Protein AF-A0A835SDN9-F1 (afdb_monomer_lite)

Organism: Chlamydomonas incerta (NCBI:txid51695)

InterPro domains:
  IPR003618 Transcription elongation factor S-II, central domain [PF07500] (14-76)
  IPR003618 Transcription elongation factor S-II, central domain [PS51321] (1-85)
  IPR036575 Transcription elongation factor S-II, central domain superfamily [G3DSA:1.10.472.30] (9-57)
  IPR036575 Transcription elongation factor S-II, central domain superfamily [SSF46942] (12-59)

Structure (mmCIF, N/CA/C/O backbone):
data_AF-A0A835SDN9-F1
#
_entry.id   AF-A0A835SDN9-F1
#
loop_
_atom_site.group_PDB
_atom_site.id
_atom_site.type_symbol
_atom_site.label_atom_id
_atom_site.label_alt_id
_atom_site.label_comp_id
_atom_site.label_asym_id
_atom_site.label_entity_id
_atom_site.label_seq_id
_atom_site.pdbx_PDB_ins_code
_atom_site.Cartn_x
_atom_site.Cartn_y
_atom_site.Cartn_z
_atom_site.occupancy
_atom_site.B_iso_or_equiv
_atom_site.auth_seq_id
_atom_site.auth_comp_id
_atom_site.auth_asym_id
_atom_site.auth_atom_id
_atom_site.pdbx_PDB_model_num
ATOM 1 N N . MET A 1 1 ? -7.137 -18.252 -6.881 1.00 38.16 1 MET A N 1
ATOM 2 C CA . MET A 1 1 ? -8.280 -18.097 -5.952 1.00 38.16 1 MET A CA 1
ATOM 3 C C . MET A 1 1 ? -7.988 -18.898 -4.686 1.00 38.16 1 MET A C 1
ATOM 5 O O . MET A 1 1 ? -8.524 -19.981 -4.509 1.00 38.16 1 MET A O 1
ATOM 9 N N . SER A 1 2 ? -7.089 -18.406 -3.829 1.00 39.88 2 SER A N 1
ATOM 10 C CA . SER A 1 2 ? -6.754 -19.080 -2.566 1.00 39.88 2 SER A CA 1
ATOM 11 C C . SER A 1 2 ? -7.609 -18.500 -1.451 1.00 39.88 2 SER A C 1
ATOM 13 O O . SER A 1 2 ? -7.200 -17.573 -0.756 1.00 39.88 2 SER A O 1
ATOM 15 N N . GLN A 1 3 ? -8.823 -19.030 -1.310 1.00 40.81 3 GLN A N 1
ATOM 16 C CA . GLN A 1 3 ? -9.633 -18.819 -0.116 1.00 40.81 3 GLN A CA 1
ATOM 17 C C . GLN A 1 3 ? -9.014 -19.622 1.032 1.00 40.81 3 GLN A C 1
ATOM 19 O O . GLN A 1 3 ? -9.370 -20.772 1.267 1.00 40.81 3 GLN A O 1
ATOM 24 N N . GLN A 1 4 ? -8.052 -19.028 1.734 1.00 38.53 4 GLN A N 1
ATOM 25 C CA . GLN A 1 4 ? -7.627 -19.528 3.038 1.00 38.53 4 GLN A CA 1
ATOM 26 C C . GLN A 1 4 ? -8.599 -18.976 4.077 1.00 38.53 4 GLN A C 1
ATOM 28 O O . GLN A 1 4 ? -8.376 -17.926 4.677 1.00 38.53 4 GLN A O 1
ATOM 33 N N . GLY A 1 5 ? -9.723 -19.673 4.239 1.00 37.75 5 GLY A N 1
ATOM 34 C CA . GLY A 1 5 ? -10.605 -19.466 5.375 1.00 37.75 5 GLY A CA 1
ATOM 35 C C . GLY A 1 5 ? -9.826 -19.754 6.653 1.00 37.75 5 GLY A C 1
ATOM 36 O O . GLY A 1 5 ? -9.388 -20.882 6.877 1.00 37.75 5 GLY A O 1
ATOM 37 N N . ARG A 1 6 ? -9.634 -18.734 7.495 1.00 45.19 6 ARG A N 1
ATOM 38 C CA . ARG A 1 6 ? -9.164 -18.932 8.867 1.00 45.19 6 ARG A CA 1
ATOM 39 C C . ARG A 1 6 ? -10.256 -19.668 9.645 1.00 45.19 6 ARG A C 1
ATOM 41 O O . ARG A 1 6 ? -11.127 -19.048 10.247 1.00 45.19 6 ARG A O 1
ATOM 48 N N . GLY A 1 7 ? -10.202 -20.996 9.636 1.00 42.09 7 GLY A N 1
ATOM 49 C CA . GLY A 1 7 ? -10.866 -21.834 10.627 1.00 42.09 7 GLY A CA 1
ATOM 50 C C . GLY A 1 7 ? -10.171 -21.654 11.973 1.00 42.09 7 GLY A C 1
ATOM 51 O O . GLY A 1 7 ? -9.304 -22.438 12.344 1.00 42.09 7 GLY A O 1
ATOM 52 N N . LEU A 1 8 ? -10.497 -20.575 12.680 1.00 50.31 8 LEU A N 1
ATOM 53 C CA . LEU A 1 8 ? -10.050 -20.351 14.048 1.00 50.31 8 LEU A CA 1
ATOM 54 C C . LEU A 1 8 ? -10.835 -21.293 14.967 1.00 50.31 8 LEU A C 1
ATOM 56 O O . LEU A 1 8 ? -11.966 -21.004 15.351 1.00 50.31 8 LEU A O 1
ATOM 60 N N . GLY A 1 9 ? -10.225 -22.430 15.308 1.00 42.06 9 GLY A N 1
ATOM 61 C CA . GLY A 1 9 ? -10.667 -23.297 16.397 1.00 42.06 9 GLY A CA 1
ATOM 62 C C . GLY A 1 9 ? -10.564 -22.552 17.726 1.00 42.06 9 GLY A C 1
ATOM 63 O O . GLY A 1 9 ? -9.546 -22.612 18.407 1.00 42.06 9 GLY A O 1
ATOM 64 N N . TRP A 1 10 ? -11.608 -21.803 18.076 1.00 52.22 10 TRP A N 1
ATOM 65 C CA . TRP A 1 10 ? -11.742 -21.165 19.379 1.00 52.22 10 TRP A CA 1
ATOM 66 C C . TRP A 1 10 ? -12.088 -22.225 20.422 1.00 52.22 10 TRP A C 1
ATOM 68 O O . TRP A 1 10 ? -13.247 -22.589 20.606 1.00 52.22 10 TRP A O 1
ATOM 78 N N . THR A 1 11 ? -11.090 -22.695 21.163 1.00 50.47 11 THR A N 1
ATOM 79 C CA . THR A 1 11 ? -11.353 -23.183 22.517 1.00 50.47 11 THR A CA 1
ATOM 80 C C . THR A 1 11 ? -11.709 -21.948 23.340 1.00 50.47 11 THR A C 1
ATOM 82 O O . THR A 1 11 ? -10.876 -21.053 23.451 1.00 50.47 11 THR A O 1
ATOM 85 N N . GLY A 1 12 ? -12.937 -21.843 23.854 1.00 56.97 12 GLY A N 1
ATOM 86 C CA . GLY A 1 12 ? -13.469 -20.669 24.567 1.00 56.97 12 GLY A CA 1
ATOM 87 C C . GLY A 1 12 ? -12.801 -20.341 25.912 1.00 56.97 12 GLY A C 1
ATOM 88 O O . GLY A 1 12 ? -13.486 -20.000 26.871 1.00 56.97 12 GLY A O 1
ATOM 89 N N . SER A 1 13 ? -11.479 -20.463 26.018 1.00 63.56 13 SER A N 1
ATOM 90 C CA . SER A 1 13 ? -10.696 -20.076 27.184 1.00 63.56 13 SER A CA 1
ATOM 91 C C . SER A 1 13 ? -10.157 -18.654 27.007 1.00 63.56 13 SER A C 1
ATOM 93 O O . SER A 1 13 ? -9.789 -18.231 25.909 1.00 63.56 13 SER A O 1
ATOM 95 N N . ALA A 1 14 ? -10.090 -17.893 28.103 1.00 75.25 14 ALA A N 1
ATOM 96 C CA . ALA A 1 14 ? -9.505 -16.549 28.147 1.00 75.25 14 ALA A CA 1
ATOM 97 C C . ALA A 1 14 ? -7.964 -16.594 28.054 1.00 75.25 14 ALA A C 1
ATOM 99 O O . ALA A 1 14 ? -7.245 -16.088 28.924 1.00 75.25 14 ALA A O 1
ATOM 100 N N . GLY A 1 15 ? -7.460 -17.243 27.005 1.00 82.56 15 GLY A N 1
ATOM 101 C CA . GLY A 1 15 ? -6.049 -17.406 26.709 1.00 82.56 15 GLY A CA 1
ATOM 102 C C . GLY A 1 15 ? -5.359 -16.094 26.314 1.00 82.56 15 GLY A C 1
ATOM 103 O O . GLY A 1 15 ? -6.004 -15.050 26.145 1.00 82.56 15 GLY A O 1
ATOM 104 N N . PRO A 1 16 ? -4.026 -16.120 26.172 1.00 86.00 16 PRO A N 1
ATOM 105 C CA . PRO A 1 16 ? -3.235 -14.950 25.791 1.00 86.00 16 PRO A CA 1
ATOM 106 C C . PRO A 1 16 ? -3.685 -14.329 24.458 1.00 86.00 16 PRO A C 1
ATOM 108 O O . PRO A 1 16 ? -3.720 -13.100 24.354 1.00 86.00 16 PRO A O 1
ATOM 111 N N . ASP A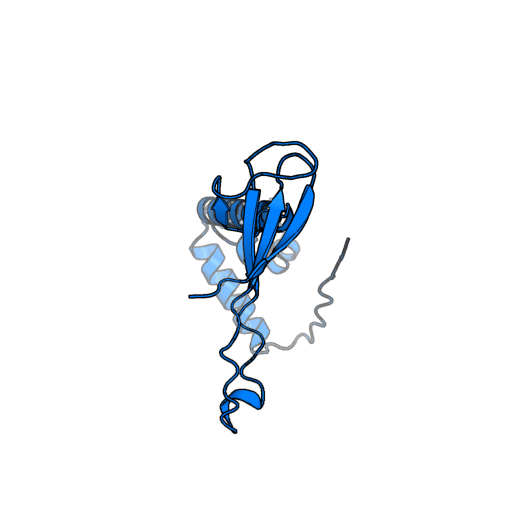 1 17 ? -4.120 -15.146 23.496 1.00 86.00 17 ASP A N 1
ATOM 112 C CA . ASP A 1 17 ? -4.584 -14.693 22.178 1.00 86.00 17 ASP A CA 1
ATOM 113 C C . ASP A 1 17 ? -5.900 -13.918 22.259 1.00 86.00 17 ASP A C 1
ATOM 115 O O . ASP A 1 17 ? -6.016 -12.833 21.689 1.00 86.00 17 ASP A O 1
ATOM 119 N N . TYR A 1 18 ? -6.858 -14.401 23.059 1.00 88.19 18 TYR A N 1
ATOM 120 C CA . TYR A 1 18 ? -8.106 -13.685 23.335 1.00 88.19 18 TYR A CA 1
ATOM 121 C C . TYR A 1 18 ? -7.827 -12.302 23.940 1.00 88.19 18 TYR A C 1
ATOM 123 O O . TYR A 1 18 ? -8.352 -11.283 23.486 1.00 88.19 18 TYR A O 1
ATOM 131 N N . LYS A 1 19 ? -6.931 -12.238 24.935 1.00 89.38 19 LYS A N 1
ATOM 132 C CA . LYS A 1 19 ? -6.516 -10.971 25.560 1.00 89.38 19 LYS A CA 1
ATOM 133 C C . LYS A 1 19 ? -5.774 -10.063 24.576 1.00 89.38 19 LYS A C 1
ATOM 135 O O . LYS A 1 19 ? -5.859 -8.840 24.685 1.00 89.38 19 LYS A O 1
ATOM 140 N N . GLY A 1 20 ? -5.007 -10.627 23.645 1.00 90.25 20 GLY A N 1
ATOM 141 C CA . GLY A 1 20 ? -4.362 -9.896 22.553 1.00 90.25 20 GLY A CA 1
ATOM 142 C C . GLY A 1 20 ? -5.384 -9.254 21.618 1.00 90.25 20 GLY A C 1
ATOM 143 O O . GLY A 1 20 ? -5.357 -8.037 21.426 1.00 90.25 20 GLY A O 1
ATOM 144 N N . ALA A 1 21 ? -6.334 -10.047 21.123 1.00 88.19 21 ALA A N 1
ATOM 145 C CA . ALA A 1 21 ? -7.415 -9.588 20.257 1.00 88.19 21 ALA A CA 1
ATOM 146 C C . ALA A 1 21 ? -8.264 -8.497 20.930 1.00 88.19 21 ALA A C 1
ATOM 148 O O . ALA A 1 21 ? -8.509 -7.450 20.334 1.00 88.19 21 ALA A O 1
ATOM 149 N N . ALA A 1 22 ? -8.625 -8.678 22.204 1.00 91.06 22 ALA A N 1
ATOM 150 C CA . ALA A 1 22 ? -9.376 -7.682 22.967 1.00 91.06 22 ALA A CA 1
ATOM 151 C C . ALA A 1 22 ? -8.614 -6.351 23.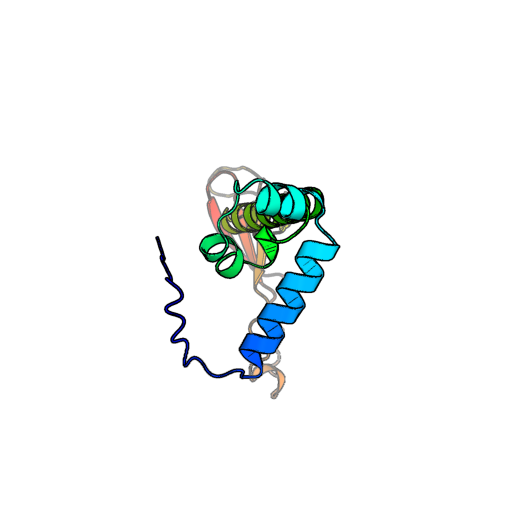101 1.00 91.06 22 ALA A C 1
ATOM 153 O O . ALA A 1 22 ? -9.183 -5.282 22.875 1.00 91.06 22 ALA A O 1
ATOM 154 N N . ARG A 1 23 ? -7.310 -6.393 23.415 1.00 92.69 23 ARG A N 1
ATOM 155 C CA . ARG A 1 23 ? -6.464 -5.186 23.494 1.00 92.69 23 ARG A CA 1
ATOM 156 C C . ARG A 1 23 ? -6.381 -4.462 22.152 1.00 92.69 23 ARG A C 1
ATOM 158 O O . ARG A 1 23 ? -6.511 -3.238 22.118 1.00 92.69 23 ARG A O 1
ATOM 165 N N . LEU A 1 24 ? -6.202 -5.206 21.060 1.00 90.38 24 LEU A N 1
ATOM 166 C CA . LEU A 1 24 ? -6.162 -4.650 19.708 1.00 90.38 24 LEU A CA 1
ATOM 167 C C . LEU A 1 24 ? -7.493 -3.995 19.329 1.00 90.38 24 LEU A C 1
ATOM 169 O O . LEU A 1 24 ? -7.494 -2.888 18.785 1.00 90.38 24 LEU A O 1
ATOM 173 N N . LEU A 1 25 ? -8.616 -4.632 19.661 1.00 92.88 25 LEU A N 1
ATOM 174 C CA . LEU A 1 25 ? -9.945 -4.106 19.370 1.00 92.88 25 LEU A CA 1
ATOM 175 C C . LEU A 1 25 ? -10.205 -2.800 20.128 1.00 92.88 25 LEU A C 1
ATOM 177 O O . LEU A 1 25 ? -10.603 -1.804 19.526 1.00 92.88 25 LEU A O 1
ATOM 181 N N . VAL A 1 26 ? -9.892 -2.764 21.427 1.00 93.19 26 VAL A N 1
ATOM 182 C CA . VAL A 1 26 ? -10.015 -1.553 22.255 1.00 93.19 26 VAL A CA 1
ATOM 183 C C . VAL A 1 26 ? -9.133 -0.426 21.718 1.00 93.19 26 VAL A C 1
ATOM 185 O O . VAL A 1 26 ? -9.595 0.707 21.595 1.00 93.19 26 VAL A O 1
ATOM 188 N N . ALA A 1 27 ? -7.876 -0.710 21.373 1.00 92.50 27 ALA A N 1
ATOM 189 C CA . ALA A 1 27 ? -6.974 0.295 20.812 1.00 92.50 27 ALA A CA 1
ATOM 190 C C . ALA A 1 27 ? -7.483 0.839 19.467 1.00 92.50 27 ALA A C 1
ATOM 192 O O . ALA A 1 27 ? -7.415 2.042 19.214 1.00 92.50 27 ALA A O 1
ATOM 193 N N . SER A 1 28 ? -8.028 -0.030 18.618 1.00 92.56 28 SER A N 1
ATOM 194 C CA . SER A 1 28 ? -8.551 0.355 17.306 1.00 92.56 28 SER A CA 1
ATOM 195 C C . SER A 1 28 ? -9.817 1.201 17.426 1.00 92.56 28 SER A C 1
ATOM 197 O O . SER A 1 28 ? -9.869 2.284 16.851 1.00 92.56 28 SER A O 1
ATOM 199 N N . LEU A 1 29 ? -10.775 0.800 18.269 1.00 92.88 29 LEU A N 1
ATOM 200 C CA . LEU A 1 29 ? -11.992 1.576 18.545 1.00 92.88 29 LEU A CA 1
ATOM 201 C C . LEU A 1 29 ? -11.708 2.926 19.215 1.00 92.88 29 LEU A C 1
ATOM 203 O O . LEU A 1 29 ? -12.480 3.869 19.046 1.00 92.88 29 LEU A O 1
ATOM 207 N N . LYS A 1 30 ? -10.613 3.043 19.978 1.00 93.19 30 LYS A N 1
ATOM 208 C CA . LYS A 1 30 ? -10.165 4.327 20.537 1.00 93.19 30 LYS A CA 1
ATOM 209 C C . LYS A 1 30 ? -9.668 5.273 19.444 1.00 93.19 30 LYS A C 1
ATOM 211 O O . LYS A 1 30 ? -10.075 6.431 19.432 1.00 93.19 30 LYS A O 1
ATOM 216 N N . ARG A 1 31 ? -8.827 4.779 18.529 1.00 91.62 31 ARG A N 1
ATOM 217 C CA . ARG A 1 31 ? -8.215 5.575 17.448 1.00 91.62 31 ARG A CA 1
ATOM 218 C C . ARG A 1 31 ? -9.181 5.905 16.309 1.00 91.62 31 ARG A C 1
ATOM 220 O O . ARG A 1 31 ? -9.068 6.972 15.722 1.00 91.62 31 ARG A O 1
ATOM 227 N N . ASN A 1 32 ? -10.119 5.012 15.998 1.00 94.19 32 ASN A N 1
ATOM 228 C CA . ASN A 1 32 ? -11.057 5.173 14.892 1.00 94.19 32 ASN A CA 1
ATOM 229 C C . ASN A 1 32 ? -12.452 5.584 15.400 1.00 94.19 32 ASN A C 1
ATOM 231 O O . ASN A 1 32 ? -13.262 4.749 15.809 1.00 94.19 32 ASN A O 1
ATOM 235 N N . ALA A 1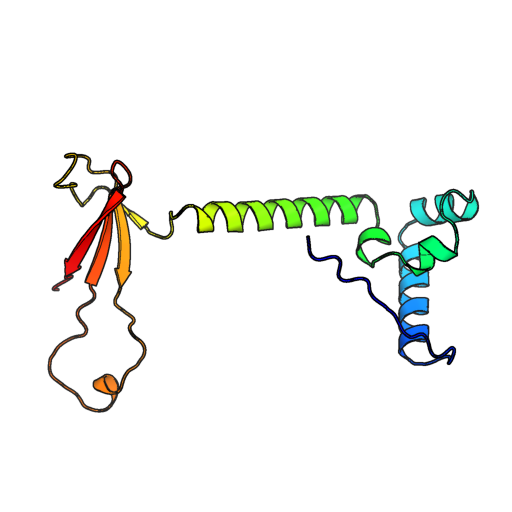 33 ? -12.721 6.893 15.387 1.00 92.81 33 ALA A N 1
ATOM 236 C CA . ALA A 1 33 ? -14.006 7.449 15.812 1.00 92.81 33 ALA A CA 1
ATOM 237 C C . ALA A 1 33 ? -15.160 7.105 14.853 1.00 92.81 33 ALA A C 1
ATOM 239 O O . ALA A 1 33 ? -16.276 6.882 15.322 1.00 92.81 33 ALA A O 1
ATOM 240 N N . ASP A 1 34 ? -14.890 7.009 13.548 1.00 92.75 34 ASP A N 1
ATOM 241 C CA . ASP A 1 34 ? -15.884 6.632 12.536 1.00 92.75 34 ASP A CA 1
ATOM 242 C C . ASP A 1 34 ? -16.380 5.197 12.755 1.00 92.75 34 ASP A C 1
ATOM 244 O O . ASP A 1 34 ? -17.580 4.954 12.897 1.00 92.75 34 ASP A O 1
ATOM 248 N N . LEU A 1 35 ? -15.449 4.251 12.915 1.00 91.94 35 LEU A N 1
ATOM 249 C CA . LEU A 1 35 ? -15.778 2.857 13.209 1.00 91.94 35 LEU A CA 1
ATOM 250 C C . LEU A 1 35 ? -16.608 2.740 14.490 1.00 91.94 35 LEU A C 1
ATOM 252 O O . LEU A 1 35 ? -17.578 1.985 14.533 1.00 91.94 35 LEU A O 1
ATOM 256 N N . ARG A 1 36 ? -16.270 3.517 15.525 1.00 93.94 36 ARG A N 1
ATOM 257 C CA . ARG A 1 36 ? -17.053 3.568 16.764 1.00 93.94 36 ARG A CA 1
ATOM 258 C C . ARG A 1 36 ? -18.479 4.063 16.509 1.00 93.94 36 ARG A C 1
ATOM 260 O O . ARG A 1 36 ? -19.416 3.452 17.016 1.00 93.94 36 ARG A O 1
ATOM 267 N N . GLY A 1 37 ? -18.653 5.107 15.698 1.00 94.12 37 GLY A N 1
ATOM 268 C CA . GLY A 1 37 ? -19.970 5.596 15.283 1.00 94.12 37 GLY A CA 1
ATOM 269 C C . GLY A 1 37 ? -20.784 4.532 14.543 1.00 94.12 37 GLY A C 1
ATOM 270 O O . GLY A 1 37 ? -21.942 4.298 14.877 1.00 94.12 37 GLY A O 1
ATOM 271 N N . ARG A 1 38 ? -20.156 3.812 13.608 1.00 92.81 38 ARG A N 1
ATOM 272 C CA . ARG A 1 38 ? -20.786 2.726 12.839 1.00 92.81 38 ARG A CA 1
ATOM 273 C C . ARG A 1 38 ? -21.184 1.513 13.679 1.00 92.81 38 ARG A C 1
ATOM 275 O O . ARG A 1 38 ? -22.155 0.833 13.356 1.00 92.81 38 ARG A O 1
ATOM 282 N N . VAL A 1 39 ? -20.429 1.209 14.731 1.00 93.88 39 VAL A N 1
ATOM 283 C CA . VAL A 1 39 ? -20.786 0.144 15.681 1.00 93.88 39 VAL A CA 1
ATOM 284 C C . VAL A 1 39 ? -21.985 0.577 16.525 1.00 93.88 39 VAL A C 1
ATOM 286 O O . VAL A 1 39 ? -22.925 -0.197 16.681 1.00 93.88 39 VAL A O 1
ATOM 289 N N . LEU A 1 40 ? -21.992 1.820 17.018 1.00 94.25 40 LEU A N 1
ATOM 290 C CA . LEU A 1 40 ? -23.098 2.358 17.817 1.00 94.25 40 LEU A CA 1
ATOM 291 C C . LEU A 1 40 ? -24.397 2.503 17.014 1.00 94.25 40 LEU A C 1
ATOM 293 O O . LEU A 1 40 ? -25.471 2.267 17.557 1.00 94.25 40 LEU A O 1
ATOM 297 N N . SER A 1 41 ? -24.312 2.842 15.725 1.00 94.88 41 SER A N 1
ATOM 298 C CA . SER A 1 41 ? -25.478 2.913 14.835 1.00 94.88 41 SER A CA 1
ATOM 299 C C . SER A 1 41 ? -25.989 1.543 14.373 1.00 94.88 41 SER A C 1
ATOM 301 O O . SER A 1 41 ? -27.009 1.467 13.694 1.00 94.88 41 SER A O 1
ATOM 303 N N . GLY A 1 42 ? -25.284 0.455 14.704 1.00 92.00 42 GLY A N 1
ATOM 304 C CA . GLY A 1 42 ? -25.622 -0.898 14.263 1.00 92.00 42 GLY A CA 1
ATOM 305 C C . GLY A 1 42 ? -25.251 -1.207 12.808 1.00 92.00 42 GLY A C 1
ATOM 306 O O . GLY A 1 42 ? -25.494 -2.323 12.350 1.00 92.00 42 GLY A O 1
ATOM 307 N N . ALA A 1 43 ? -24.614 -0.275 12.089 1.00 93.44 43 ALA A N 1
ATOM 308 C CA . ALA A 1 43 ? -24.123 -0.502 10.728 1.00 93.44 43 ALA A CA 1
ATOM 309 C C . ALA A 1 43 ? -23.043 -1.599 10.666 1.00 93.44 43 ALA A C 1
ATOM 311 O O . ALA A 1 43 ? -22.879 -2.262 9.643 1.00 93.44 43 ALA A O 1
ATOM 312 N N . VAL A 1 44 ? -22.304 -1.812 11.761 1.00 92.50 44 VAL A N 1
ATOM 313 C CA . VAL A 1 44 ? -21.371 -2.935 11.921 1.00 92.50 44 VAL A CA 1
ATOM 314 C C . VAL A 1 44 ? -21.856 -3.840 13.047 1.00 92.50 44 VAL A C 1
ATOM 316 O O . VAL A 1 44 ? -21.906 -3.440 14.209 1.00 92.50 44 VAL A O 1
ATOM 319 N N . ARG A 1 45 ? -22.178 -5.093 12.710 1.00 92.56 45 ARG A N 1
ATOM 320 C CA . ARG A 1 45 ? -22.590 -6.103 13.695 1.00 92.56 45 ARG A CA 1
ATOM 321 C C . ARG A 1 45 ? -21.397 -6.528 14.565 1.00 92.56 45 ARG A C 1
ATOM 323 O O . ARG A 1 45 ? -20.305 -6.700 14.023 1.00 92.56 45 ARG A O 1
ATOM 330 N N . PRO A 1 46 ? -21.591 -6.823 15.864 1.00 90.00 46 PRO A N 1
ATOM 331 C CA . PRO A 1 46 ? -20.507 -7.266 16.748 1.00 90.00 46 PRO A CA 1
ATOM 332 C C . PRO A 1 46 ? -19.749 -8.497 16.233 1.00 90.00 46 PRO A C 1
ATOM 334 O O . PRO A 1 46 ? -18.526 -8.540 16.299 1.00 90.00 46 PRO A O 1
ATOM 337 N N . ALA A 1 47 ? -20.460 -9.469 15.651 1.00 89.94 47 ALA A N 1
ATOM 338 C CA . ALA A 1 47 ? -19.836 -10.650 15.054 1.00 89.94 47 ALA A CA 1
ATOM 339 C C . ALA A 1 47 ? -18.894 -10.288 13.891 1.00 89.94 47 ALA A C 1
ATOM 341 O O . ALA A 1 47 ? -17.792 -10.820 13.805 1.00 89.94 47 ALA A O 1
ATOM 342 N N . ALA A 1 48 ? -19.300 -9.336 13.042 1.00 90.19 48 ALA A N 1
ATOM 343 C CA . ALA A 1 48 ? -18.472 -8.851 11.943 1.00 90.19 48 ALA A CA 1
ATOM 344 C C . ALA A 1 48 ? -17.253 -8.073 12.463 1.00 90.19 48 ALA A C 1
ATOM 346 O O . ALA A 1 48 ? -16.147 -8.256 11.961 1.00 90.19 48 ALA A O 1
ATOM 347 N N . LEU A 1 49 ? -17.437 -7.262 13.510 1.00 90.62 49 LEU A N 1
ATOM 348 C CA . LEU A 1 49 ? -16.368 -6.480 14.133 1.00 90.62 49 LEU A CA 1
ATOM 349 C C . LEU A 1 49 ? -15.233 -7.365 14.674 1.00 90.62 49 LEU A C 1
ATOM 351 O O . LEU A 1 49 ? -14.066 -7.034 14.495 1.00 90.62 49 LEU A O 1
ATOM 355 N N . VAL A 1 50 ? -15.560 -8.489 15.318 1.00 90.56 50 VAL A N 1
ATOM 356 C CA . VAL A 1 50 ? -14.552 -9.412 15.876 1.00 90.56 50 VAL A CA 1
ATOM 357 C C . VAL A 1 50 ? -13.816 -10.189 14.777 1.00 90.56 50 VAL A C 1
ATOM 359 O O . VAL A 1 50 ? -12.672 -10.587 14.976 1.00 90.56 50 VAL A O 1
ATOM 362 N N . SER A 1 51 ? -14.440 -10.377 13.610 1.00 88.69 51 SER A N 1
ATOM 363 C CA . SER A 1 51 ? -13.814 -11.032 12.454 1.00 88.69 51 SER A CA 1
ATOM 364 C C . SER A 1 51 ? -12.961 -10.111 11.570 1.00 88.69 51 SER A C 1
ATOM 366 O O . SER A 1 51 ? -12.304 -10.609 10.661 1.00 88.69 51 SER A O 1
ATOM 368 N N . MET A 1 52 ? -12.980 -8.792 11.796 1.00 89.44 52 MET A N 1
ATOM 369 C CA . MET A 1 52 ? -12.233 -7.834 10.974 1.00 89.44 52 MET A CA 1
ATOM 370 C C . MET A 1 52 ? -10.718 -7.962 11.164 1.00 89.44 52 MET A C 1
ATOM 372 O O . MET A 1 52 ? -10.221 -8.100 12.283 1.00 89.44 52 MET A O 1
ATOM 376 N N . ASP A 1 53 ? -9.973 -7.829 10.068 1.00 88.94 53 ASP A N 1
ATOM 377 C CA . ASP A 1 53 ? -8.514 -7.763 10.110 1.00 88.94 53 ASP A CA 1
ATOM 378 C C . ASP A 1 53 ? -8.020 -6.402 10.634 1.00 88.94 53 ASP A C 1
ATOM 380 O O . ASP A 1 53 ? -8.708 -5.378 10.579 1.00 88.94 53 ASP A O 1
ATOM 384 N N . SER A 1 54 ? -6.766 -6.358 11.090 1.00 86.62 54 SER A N 1
ATOM 385 C CA . SER A 1 54 ? -6.139 -5.145 11.640 1.00 86.62 54 SER A CA 1
ATOM 386 C C . SER A 1 54 ? -6.167 -3.945 10.686 1.00 86.62 54 SER A C 1
ATOM 388 O O . SER A 1 54 ? -6.291 -2.810 11.143 1.00 86.62 54 SER A O 1
ATOM 390 N N . ARG A 1 55 ? -6.101 -4.187 9.369 1.00 87.81 55 ARG A N 1
ATOM 391 C CA . ARG A 1 55 ? -6.224 -3.148 8.333 1.00 87.81 55 ARG A CA 1
ATOM 392 C C . ARG A 1 55 ? -7.634 -2.561 8.274 1.00 87.81 55 ARG A C 1
ATOM 394 O O . ARG A 1 55 ? -7.781 -1.353 8.175 1.00 87.81 55 ARG A O 1
ATOM 401 N N . GLN A 1 56 ? -8.663 -3.397 8.399 1.00 87.25 56 GLN A N 1
ATOM 402 C CA . GLN A 1 56 ? -10.067 -2.968 8.369 1.00 87.25 56 GLN A CA 1
ATOM 403 C C . GLN A 1 56 ? -10.475 -2.215 9.644 1.00 87.25 56 GLN A C 1
ATOM 405 O O . GLN A 1 56 ? -11.382 -1.387 9.618 1.00 87.25 56 GLN A O 1
ATOM 410 N N . LEU A 1 57 ? -9.789 -2.483 10.759 1.00 91.69 57 LEU A N 1
ATOM 411 C CA . LEU A 1 57 ? -9.959 -1.767 12.025 1.00 91.69 57 LEU A CA 1
ATOM 412 C C . LEU A 1 57 ? -9.207 -0.420 12.072 1.00 91.69 57 LEU A C 1
ATOM 414 O O . LEU A 1 57 ? -9.423 0.371 12.996 1.00 91.69 57 LEU A O 1
ATOM 418 N N . ALA A 1 58 ? -8.320 -0.152 11.109 1.00 90.19 58 ALA A N 1
ATOM 419 C CA . ALA A 1 58 ? -7.553 1.090 11.019 1.00 90.19 58 ALA A CA 1
ATOM 420 C C . ALA A 1 58 ? -8.431 2.277 10.583 1.00 90.19 58 ALA A C 1
ATOM 422 O O . ALA A 1 58 ? -9.567 2.086 10.147 1.00 90.19 58 ALA A O 1
ATOM 423 N N . THR A 1 59 ? -7.934 3.508 10.725 1.00 91.50 59 THR A N 1
ATOM 424 C CA . THR A 1 59 ? -8.659 4.712 10.272 1.00 91.50 59 THR A CA 1
ATOM 425 C C . THR A 1 59 ? -8.763 4.761 8.747 1.00 91.50 59 THR A C 1
ATOM 427 O O . THR A 1 59 ? -7.975 4.120 8.056 1.00 91.50 59 THR A O 1
ATOM 430 N N . THR A 1 60 ? -9.697 5.547 8.206 1.00 88.75 60 THR A N 1
ATOM 431 C CA . THR A 1 60 ? -9.868 5.704 6.749 1.00 88.75 60 THR A CA 1
ATOM 432 C C . THR A 1 60 ? -8.570 6.132 6.063 1.00 88.75 60 THR A C 1
ATOM 434 O O . THR A 1 60 ? -8.158 5.506 5.095 1.00 88.75 60 THR A O 1
ATOM 437 N N . GLN A 1 61 ? -7.856 7.102 6.641 1.00 90.38 61 GLN A N 1
ATOM 438 C CA . GLN A 1 61 ? -6.552 7.541 6.139 1.00 90.38 61 GLN A CA 1
ATOM 439 C C . GLN A 1 61 ? -5.523 6.400 6.104 1.00 90.38 61 GLN A C 1
ATOM 441 O O . GLN A 1 61 ? -4.823 6.218 5.115 1.00 90.38 61 GLN A O 1
ATOM 446 N N . GLN A 1 62 ? -5.449 5.588 7.162 1.00 90.31 62 GLN A N 1
ATOM 447 C CA . GLN A 1 62 ? -4.529 4.448 7.200 1.00 90.31 62 GLN A CA 1
ATOM 448 C C . GLN A 1 62 ? -4.919 3.364 6.192 1.00 90.31 62 GLN A C 1
ATOM 450 O O . GLN A 1 62 ? -4.050 2.729 5.603 1.00 90.31 62 GLN A O 1
ATOM 455 N N . GLN A 1 63 ? -6.218 3.141 5.983 1.00 90.19 63 GLN A N 1
ATOM 456 C CA . GLN A 1 63 ? -6.706 2.214 4.962 1.00 90.19 63 GLN A CA 1
ATOM 457 C C . GLN A 1 63 ? -6.306 2.676 3.558 1.00 90.19 63 GLN A C 1
ATOM 459 O O . GLN A 1 63 ? -5.849 1.859 2.761 1.00 90.19 63 GLN A O 1
ATOM 464 N N . GLU A 1 64 ? -6.404 3.976 3.277 1.00 91.88 64 GLU A N 1
ATOM 465 C CA . GLU A 1 64 ? -5.939 4.568 2.020 1.00 91.88 64 GLU A CA 1
ATOM 466 C C . GLU A 1 64 ? -4.424 4.423 1.849 1.00 91.88 64 GLU A C 1
ATOM 468 O O . GLU A 1 64 ? -3.963 4.020 0.782 1.00 91.88 64 GLU A O 1
ATOM 473 N N . GLU A 1 65 ? -3.637 4.675 2.897 1.00 92.31 65 GLU A N 1
ATOM 474 C CA . GLU A 1 65 ? -2.188 4.453 2.871 1.00 92.31 65 GLU A CA 1
ATOM 475 C C . GLU A 1 65 ? -1.853 2.988 2.575 1.00 92.31 65 GLU A C 1
ATOM 477 O O . GLU A 1 65 ? -1.024 2.708 1.708 1.00 92.31 65 GLU A O 1
ATOM 482 N N . PHE A 1 66 ? -2.523 2.038 3.234 1.00 91.50 66 PHE A N 1
ATOM 483 C CA . PHE A 1 66 ? -2.328 0.618 2.952 1.00 91.50 66 PHE A CA 1
ATOM 484 C C . PHE A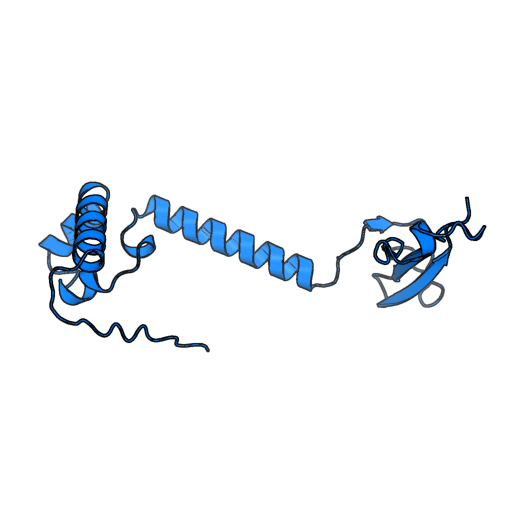 1 66 ? -2.667 0.270 1.502 1.00 91.50 66 PHE A C 1
ATOM 486 O O . PHE A 1 66 ? -1.883 -0.441 0.874 1.00 91.50 66 PHE A O 1
ATOM 493 N N . ALA A 1 67 ? -3.761 0.804 0.955 1.00 91.31 67 ALA A N 1
ATOM 494 C CA . ALA A 1 67 ? -4.137 0.594 -0.442 1.00 91.31 67 ALA A CA 1
ATOM 495 C C . ALA A 1 67 ? -3.082 1.161 -1.408 1.00 91.31 67 ALA A C 1
ATOM 497 O O . ALA A 1 67 ? -2.694 0.495 -2.365 1.00 91.31 67 ALA A O 1
ATOM 498 N N . GLN A 1 68 ? -2.541 2.351 -1.127 1.00 93.12 68 GLN A N 1
ATOM 499 C CA . GLN A 1 68 ? -1.461 2.937 -1.927 1.00 93.12 68 GLN A CA 1
ATOM 500 C C . GLN A 1 68 ? -0.165 2.123 -1.847 1.00 93.12 68 GLN A C 1
ATOM 502 O O . GLN A 1 68 ? 0.561 2.008 -2.835 1.00 93.12 68 GLN A O 1
ATOM 507 N N . LEU A 1 69 ? 0.170 1.584 -0.674 1.00 92.31 69 LEU A N 1
ATOM 508 C CA . LEU A 1 69 ? 1.334 0.715 -0.518 1.00 92.31 69 LEU A CA 1
ATOM 509 C C . LEU A 1 69 ? 1.160 -0.604 -1.278 1.00 92.31 69 LEU A C 1
ATOM 511 O O . LEU A 1 69 ? 2.112 -1.055 -1.913 1.00 92.31 69 LEU A O 1
ATOM 515 N N . GLU A 1 70 ? -0.027 -1.208 -1.227 1.00 90.75 70 GLU A N 1
ATOM 516 C CA . GLU A 1 70 ? -0.353 -2.424 -1.981 1.00 90.75 70 GLU A CA 1
ATOM 517 C C . GLU A 1 70 ? -0.271 -2.189 -3.489 1.00 90.75 70 GLU A C 1
ATOM 519 O O . GLU A 1 70 ? 0.368 -2.974 -4.188 1.00 90.75 70 GLU A O 1
ATOM 524 N N . ASP A 1 71 ? -0.822 -1.077 -3.974 1.00 90.44 71 ASP A N 1
ATOM 525 C CA . ASP A 1 71 ? -0.760 -0.698 -5.385 1.00 90.44 71 ASP A CA 1
ATOM 526 C C . ASP A 1 71 ? 0.689 -0.499 -5.855 1.00 90.44 71 ASP A C 1
ATOM 528 O O . ASP A 1 71 ? 1.131 -1.112 -6.826 1.00 90.44 71 ASP A O 1
ATOM 532 N N . LYS A 1 72 ? 1.496 0.244 -5.087 1.00 89.81 72 LYS A N 1
ATOM 533 C CA . LYS A 1 72 ? 2.928 0.429 -5.380 1.00 89.81 72 LYS A CA 1
ATOM 534 C C . LYS A 1 72 ? 3.700 -0.888 -5.357 1.00 89.81 72 LYS A C 1
ATOM 536 O O . LYS A 1 72 ? 4.605 -1.084 -6.171 1.00 89.81 72 LYS A O 1
ATOM 541 N N . ALA A 1 73 ? 3.390 -1.783 -4.422 1.00 89.06 73 ALA A N 1
ATOM 542 C CA . ALA A 1 73 ? 4.019 -3.097 -4.351 1.00 89.06 73 ALA A CA 1
ATOM 543 C C . ALA A 1 73 ? 3.653 -3.948 -5.574 1.00 89.06 73 ALA A C 1
ATOM 545 O O . ALA A 1 73 ? 4.540 -4.530 -6.200 1.00 89.06 73 ALA A O 1
ATOM 546 N N . MET A 1 74 ? 2.375 -3.959 -5.958 1.00 86.25 74 MET A N 1
ATOM 547 C CA . MET A 1 74 ? 1.889 -4.653 -7.146 1.00 86.25 74 MET A CA 1
ATOM 548 C C . MET A 1 74 ? 2.537 -4.095 -8.416 1.00 86.25 74 MET A C 1
ATOM 550 O O . MET A 1 74 ? 3.063 -4.862 -9.218 1.00 86.25 74 MET A O 1
ATOM 554 N N . GLN A 1 75 ? 2.594 -2.771 -8.567 1.00 84.12 75 GLN A N 1
ATOM 555 C CA . GLN A 1 75 ? 3.241 -2.121 -9.703 1.00 84.12 75 GLN A CA 1
ATOM 556 C C . GLN A 1 75 ? 4.718 -2.520 -9.813 1.00 84.12 75 GLN A C 1
ATOM 558 O O . GLN A 1 75 ? 5.178 -2.862 -10.901 1.00 84.12 75 GLN A O 1
ATOM 563 N N . ARG A 1 76 ? 5.466 -2.533 -8.701 1.00 78.75 76 ARG A N 1
ATOM 564 C CA . ARG A 1 76 ? 6.874 -2.969 -8.698 1.00 78.75 76 ARG A CA 1
ATOM 565 C C . ARG A 1 76 ? 7.029 -4.407 -9.177 1.00 78.75 76 ARG A C 1
ATOM 567 O O . ARG A 1 76 ? 7.892 -4.669 -10.009 1.00 78.75 76 ARG A O 1
ATOM 574 N N . VAL A 1 77 ? 6.205 -5.327 -8.678 1.00 78.19 77 VAL A N 1
ATOM 575 C CA . VAL A 1 77 ? 6.255 -6.740 -9.084 1.00 78.19 77 VAL A CA 1
ATOM 576 C C . VAL A 1 77 ? 5.938 -6.889 -10.571 1.00 78.19 77 VAL A C 1
ATOM 578 O O . VAL A 1 77 ? 6.664 -7.583 -11.276 1.00 78.19 77 VAL A O 1
ATOM 581 N N . THR A 1 78 ? 4.918 -6.195 -11.075 1.00 72.19 78 THR A N 1
ATOM 582 C CA . THR A 1 78 ? 4.541 -6.235 -12.495 1.00 72.19 78 THR A CA 1
ATOM 583 C C . THR A 1 78 ? 5.640 -5.675 -13.401 1.00 72.19 78 THR A C 1
ATOM 585 O O . THR A 1 78 ? 5.959 -6.271 -14.431 1.00 72.19 78 THR A O 1
ATOM 588 N N . VAL A 1 79 ? 6.270 -4.563 -13.011 1.00 68.12 79 VAL A N 1
ATOM 589 C CA . VAL A 1 79 ? 7.380 -3.958 -13.767 1.00 68.12 79 VAL A CA 1
ATOM 590 C C . VAL A 1 79 ? 8.599 -4.886 -13.793 1.00 68.12 79 VAL A C 1
ATOM 592 O O . VAL A 1 79 ? 9.189 -5.086 -14.852 1.00 68.12 79 VAL A O 1
ATOM 595 N N . LEU A 1 80 ? 8.946 -5.510 -12.664 1.00 60.19 80 LEU A N 1
ATOM 596 C CA . LEU A 1 80 ? 10.059 -6.464 -12.590 1.00 60.19 80 LEU A CA 1
ATOM 597 C C . LEU A 1 80 ? 9.763 -7.771 -13.346 1.00 60.19 80 LEU A C 1
ATOM 599 O O . LEU A 1 80 ? 10.654 -8.317 -13.992 1.00 60.19 80 LEU A O 1
ATOM 603 N N . GLY A 1 81 ? 8.517 -8.252 -13.319 1.00 57.25 81 GLY A N 1
ATOM 604 C CA . GLY A 1 81 ? 8.077 -9.449 -14.043 1.00 57.25 81 GLY A CA 1
ATOM 605 C C . GLY A 1 81 ? 8.020 -9.279 -15.565 1.00 57.25 81 GLY A C 1
ATOM 606 O O . GLY A 1 81 ? 8.068 -10.268 -16.290 1.00 57.25 81 GLY A O 1
ATOM 607 N N . SER A 1 82 ? 7.990 -8.038 -16.062 1.00 55.94 82 SER A N 1
ATOM 608 C CA . SER A 1 82 ? 7.937 -7.722 -17.498 1.00 55.94 82 SER A CA 1
ATOM 609 C C . SER A 1 82 ? 9.299 -7.819 -18.212 1.00 55.94 82 SER A C 1
ATOM 611 O O . SER A 1 82 ? 9.445 -7.356 -19.339 1.00 55.94 82 SER A O 1
ATOM 613 N N . GLY A 1 83 ? 10.312 -8.430 -17.583 1.00 53.69 83 GLY A N 1
ATOM 614 C CA . GLY A 1 83 ? 11.577 -8.788 -18.241 1.00 53.69 83 GLY A CA 1
ATOM 615 C C . GLY A 1 83 ? 12.607 -7.659 -18.362 1.00 53.69 83 GLY A C 1
ATOM 616 O O . GLY A 1 83 ? 13.661 -7.855 -18.964 1.00 53.69 83 GLY A O 1
ATOM 617 N N . ALA A 1 84 ? 12.364 -6.496 -17.753 1.00 56.53 84 ALA A N 1
ATOM 618 C CA . ALA A 1 84 ? 13.307 -5.373 -17.735 1.00 56.53 84 ALA A CA 1
ATOM 619 C C . ALA A 1 84 ? 14.362 -5.492 -16.612 1.00 56.53 84 ALA A C 1
ATOM 621 O O . ALA A 1 84 ? 14.757 -4.501 -16.002 1.00 56.53 84 ALA A O 1
ATOM 622 N N . SER A 1 85 ? 14.824 -6.706 -16.307 1.00 64.25 85 SER A N 1
ATOM 623 C CA . SER A 1 85 ? 15.850 -6.965 -15.286 1.00 64.25 85 SER A CA 1
ATOM 624 C C . SER A 1 85 ? 17.262 -6.805 -15.863 1.00 64.25 85 SER A C 1
ATOM 626 O O . SER A 1 85 ? 18.044 -7.751 -15.880 1.00 64.25 85 SER A O 1
ATOM 628 N N . GLY A 1 86 ? 17.579 -5.621 -16.386 1.00 74.62 86 GLY A N 1
ATOM 629 C CA . GLY A 1 86 ? 18.897 -5.326 -16.945 1.00 74.62 86 GLY A CA 1
ATOM 630 C C . GLY A 1 86 ? 19.121 -3.834 -17.163 1.00 74.62 86 GLY A C 1
ATOM 631 O O . GLY A 1 86 ? 18.169 -3.074 -17.338 1.00 74.62 86 GLY A O 1
ATOM 632 N N . THR A 1 87 ? 20.383 -3.418 -17.165 1.00 84.50 87 THR A N 1
ATOM 633 C CA . THR A 1 87 ? 20.778 -2.032 -17.435 1.00 84.50 87 THR A CA 1
ATOM 634 C C . THR A 1 87 ? 20.526 -1.717 -18.905 1.00 84.50 87 THR A C 1
ATOM 636 O O . THR A 1 87 ? 21.021 -2.430 -19.778 1.00 84.50 87 THR A O 1
ATOM 639 N N . LEU A 1 88 ? 19.749 -0.666 -19.185 1.00 88.44 88 LEU A N 1
ATOM 640 C CA . LEU A 1 88 ? 19.520 -0.177 -20.547 1.00 88.44 88 LEU A CA 1
ATOM 641 C C . LEU A 1 88 ? 20.833 0.352 -21.132 1.00 88.44 88 LEU A C 1
ATOM 643 O O . LEU A 1 88 ? 21.522 1.144 -20.493 1.00 88.44 88 LEU A O 1
ATOM 647 N N . THR A 1 89 ? 21.166 -0.068 -22.348 1.00 88.69 89 THR A N 1
ATOM 648 C CA . THR A 1 89 ? 22.395 0.326 -23.034 1.00 88.69 89 THR A CA 1
ATOM 649 C C . THR A 1 89 ? 22.171 0.458 -24.537 1.00 88.69 89 THR A C 1
ATOM 651 O O . THR A 1 89 ? 21.339 -0.234 -25.128 1.00 88.69 89 THR A O 1
ATOM 654 N N . THR A 1 90 ? 22.936 1.349 -25.160 1.00 91.19 90 THR A N 1
ATOM 655 C CA . THR A 1 90 ? 23.008 1.519 -26.618 1.00 91.19 90 THR A CA 1
ATOM 656 C C . THR A 1 90 ? 24.348 1.073 -27.197 1.00 91.19 90 THR A C 1
ATOM 658 O O . THR A 1 90 ? 24.570 1.204 -28.400 1.00 91.19 90 THR A O 1
ATOM 661 N N . GLU A 1 91 ? 25.237 0.526 -26.361 1.00 90.50 91 GLU A N 1
ATOM 662 C CA . GLU A 1 91 ? 26.587 0.110 -26.762 1.00 90.50 91 GLU A CA 1
ATOM 663 C C . GLU A 1 91 ? 26.586 -1.137 -27.663 1.00 90.50 91 GLU A C 1
ATOM 665 O O . GLU A 1 91 ? 27.530 -1.368 -28.415 1.00 90.50 91 GLU A O 1
ATOM 670 N N . TYR A 1 92 ? 25.511 -1.930 -27.622 1.00 89.19 92 TYR A N 1
ATOM 671 C CA . TYR A 1 92 ? 25.386 -3.159 -28.395 1.00 89.19 92 TYR A CA 1
ATOM 672 C C . TYR A 1 92 ? 24.385 -3.010 -29.542 1.00 89.19 92 TYR A C 1
ATOM 674 O O . TYR A 1 92 ? 23.218 -2.674 -29.336 1.00 89.19 92 TYR A O 1
ATOM 682 N N . ALA A 1 93 ? 24.820 -3.355 -30.755 1.00 92.69 93 ALA A N 1
ATOM 683 C CA . ALA A 1 93 ? 23.958 -3.447 -31.928 1.00 92.69 93 ALA A CA 1
ATOM 684 C C . ALA A 1 93 ? 23.433 -4.879 -32.117 1.00 92.69 93 ALA A C 1
ATOM 686 O O . ALA A 1 93 ? 24.197 -5.849 -32.163 1.00 92.69 93 ALA A O 1
ATOM 687 N N . CYS A 1 94 ? 22.116 -5.028 -32.258 1.00 93.69 94 CYS A N 1
ATOM 688 C CA . CYS A 1 94 ? 21.487 -6.318 -32.490 1.00 93.69 94 CYS A CA 1
ATOM 689 C C . CYS A 1 94 ? 21.757 -6.810 -33.915 1.00 93.69 94 CYS A C 1
ATOM 691 O O . CYS A 1 94 ? 21.292 -6.223 -34.888 1.00 93.69 94 CYS A O 1
ATOM 693 N N . LYS A 1 95 ? 22.407 -7.968 -34.045 1.00 90.88 95 LYS A N 1
ATOM 694 C CA . LYS A 1 95 ? 22.673 -8.593 -35.353 1.00 90.88 95 LYS A CA 1
ATOM 695 C C . LYS A 1 95 ? 21.416 -9.083 -36.087 1.00 90.88 95 LYS A C 1
ATOM 697 O O . LYS A 1 95 ? 21.486 -9.343 -37.280 1.00 90.88 95 LYS A O 1
ATOM 702 N N . LYS A 1 96 ? 20.283 -9.235 -35.388 1.00 91.75 96 LYS A N 1
ATOM 703 C CA . LYS A 1 96 ? 19.031 -9.753 -35.964 1.00 91.75 96 LYS A CA 1
ATOM 704 C C . LYS A 1 96 ? 18.154 -8.656 -36.571 1.00 91.75 96 LYS A C 1
ATOM 706 O O . LYS A 1 96 ? 17.624 -8.851 -37.655 1.00 91.75 96 LYS A O 1
ATOM 711 N N . CYS A 1 97 ? 17.982 -7.528 -35.878 1.00 92.44 97 CYS A N 1
ATOM 712 C CA . CYS A 1 97 ? 17.114 -6.432 -36.332 1.00 92.44 97 CYS A CA 1
ATOM 713 C C . CYS A 1 97 ? 17.853 -5.121 -36.640 1.00 92.44 97 CYS A C 1
ATOM 715 O O . CYS A 1 97 ? 17.223 -4.175 -37.096 1.00 92.44 97 CYS A O 1
ATOM 717 N N . GLY A 1 98 ? 19.156 -5.029 -36.357 1.00 90.00 98 GLY A N 1
ATOM 718 C CA . GLY A 1 98 ? 19.959 -3.818 -36.561 1.00 90.00 98 GLY A CA 1
ATOM 719 C C . GLY A 1 98 ? 19.747 -2.713 -35.519 1.00 90.00 98 GLY A C 1
ATOM 720 O O . GLY A 1 98 ? 20.493 -1.740 -35.511 1.00 90.00 98 GLY A O 1
ATOM 721 N N . GLY A 1 99 ? 18.766 -2.847 -34.621 1.00 90.69 99 GLY A N 1
ATOM 722 C CA . GLY A 1 99 ? 18.530 -1.880 -33.548 1.00 90.69 99 GLY A CA 1
ATOM 723 C C . GLY A 1 99 ? 19.611 -1.922 -32.463 1.00 90.69 99 GLY A C 1
ATOM 724 O O . GLY A 1 99 ? 20.199 -2.970 -32.202 1.00 90.69 99 GLY A O 1
ATOM 725 N N . ASN A 1 100 ? 19.839 -0.794 -31.791 1.00 91.50 100 ASN A N 1
ATOM 726 C CA . ASN A 1 100 ? 20.796 -0.658 -30.684 1.00 91.50 100 ASN A CA 1
ATOM 727 C C . ASN A 1 100 ? 20.129 -0.578 -29.299 1.00 91.50 100 ASN A C 1
ATOM 729 O O . ASN A 1 100 ? 20.818 -0.454 -28.297 1.00 91.50 100 ASN A O 1
ATOM 733 N N . SER A 1 101 ? 18.797 -0.648 -29.221 1.00 90.94 101 SER A N 1
ATOM 734 C CA . SER A 1 101 ? 18.079 -0.668 -27.944 1.00 90.94 101 SER A CA 1
ATOM 735 C C . SER A 1 101 ? 18.205 -2.051 -27.301 1.00 90.94 101 SER A C 1
ATOM 737 O O . SER A 1 101 ? 17.501 -2.998 -27.674 1.00 90.94 101 SER A O 1
ATOM 739 N N . CYS A 1 102 ? 19.146 -2.177 -26.368 1.00 90.31 102 CYS A N 1
ATOM 740 C CA . CYS A 1 102 ? 19.444 -3.415 -25.660 1.00 90.31 102 CYS A CA 1
ATOM 741 C C . CYS A 1 102 ? 19.437 -3.182 -24.144 1.00 90.31 102 CYS A C 1
ATOM 743 O O . CYS A 1 102 ? 19.612 -2.064 -23.664 1.00 90.31 102 CYS A O 1
ATOM 745 N N . ASN A 1 103 ? 19.253 -4.244 -23.368 1.00 90.56 103 ASN A N 1
ATOM 746 C CA . ASN A 1 103 ? 19.625 -4.265 -21.960 1.00 90.56 103 ASN A CA 1
ATOM 747 C C . ASN A 1 103 ? 20.670 -5.356 -21.721 1.00 90.56 103 ASN A C 1
ATOM 749 O O . ASN A 1 103 ? 20.752 -6.319 -22.484 1.00 90.56 103 ASN A O 1
ATOM 753 N N . TYR A 1 104 ? 21.482 -5.216 -20.681 1.00 88.44 104 TYR A N 1
ATOM 754 C CA . TYR A 1 104 ? 22.390 -6.281 -20.269 1.00 88.44 104 TYR A CA 1
ATOM 755 C C . TYR A 1 104 ? 22.228 -6.627 -18.793 1.00 88.44 104 TYR A C 1
ATOM 757 O O . TYR A 1 104 ? 21.862 -5.790 -17.968 1.00 88.44 104 TYR A O 1
ATOM 765 N N . LEU A 1 105 ? 22.524 -7.883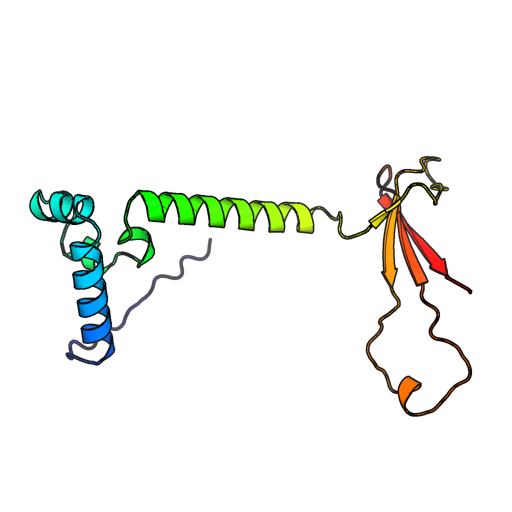 -18.478 1.00 86.50 105 LEU A N 1
ATOM 766 C CA . LEU A 1 105 ? 22.659 -8.401 -17.127 1.00 86.50 105 LEU A CA 1
ATOM 767 C C . LEU A 1 105 ? 24.060 -8.994 -16.981 1.00 86.50 105 LEU A C 1
ATOM 769 O O . LEU A 1 105 ? 24.469 -9.836 -17.780 1.00 86.50 105 LEU A O 1
ATOM 773 N N . GLU A 1 106 ? 24.801 -8.559 -15.967 1.00 81.88 106 GLU A N 1
ATOM 774 C CA . GLU A 1 106 ? 26.104 -9.141 -15.645 1.00 81.88 106 GLU A CA 1
ATOM 775 C C . GLU A 1 106 ? 25.905 -10.529 -15.031 1.00 81.88 106 GLU A C 1
ATOM 777 O O . GLU A 1 106 ? 25.305 -10.690 -13.970 1.00 81.88 106 GLU A O 1
ATOM 782 N N . SER A 1 107 ? 26.405 -11.546 -15.722 1.00 68.38 107 SER A N 1
ATOM 783 C CA . SER A 1 107 ? 26.394 -12.944 -15.313 1.00 68.38 107 SER A CA 1
ATOM 784 C C . SER A 1 107 ? 27.810 -13.340 -14.896 1.00 68.38 107 SER A C 1
ATOM 786 O O . SER A 1 107 ? 28.485 -14.108 -15.568 1.00 68.38 107 SER A O 1
ATOM 788 N N . GLY A 1 108 ? 28.283 -12.771 -13.785 1.00 56.91 108 GLY A N 1
ATOM 789 C CA . GLY A 1 108 ? 29.661 -12.960 -13.306 1.00 56.91 108 GLY A CA 1
ATOM 790 C C . GLY A 1 108 ? 29.799 -13.361 -11.840 1.00 56.91 108 GLY A C 1
ATOM 791 O O . GLY A 1 108 ? 30.886 -13.724 -11.414 1.00 56.91 108 GLY A O 1
ATOM 792 N N . ARG A 1 109 ? 28.713 -13.364 -11.061 1.00 50.94 109 ARG A N 1
ATOM 793 C CA . ARG A 1 109 ? 28.717 -13.938 -9.710 1.00 50.94 109 ARG A CA 1
ATOM 794 C C . ARG A 1 109 ? 28.001 -15.276 -9.736 1.00 50.94 109 ARG A C 1
ATOM 796 O O . ARG A 1 109 ? 26.932 -15.424 -9.154 1.00 50.94 109 ARG A O 1
ATOM 803 N N . ARG A 1 110 ? 28.585 -16.253 -10.439 1.00 51.75 110 ARG A N 1
ATOM 804 C CA . ARG A 1 110 ? 28.424 -17.618 -9.939 1.00 51.75 110 ARG A CA 1
ATOM 805 C C . ARG A 1 110 ? 29.025 -17.595 -8.540 1.00 51.75 110 ARG A C 1
ATOM 807 O O . ARG A 1 110 ? 30.083 -17.003 -8.351 1.00 51.75 110 ARG A O 1
ATOM 814 N N . ASP A 1 111 ? 28.249 -18.096 -7.596 1.00 44.38 111 ASP A N 1
ATOM 815 C CA . ASP A 1 111 ? 28.552 -18.368 -6.194 1.00 44.38 111 ASP A CA 1
ATOM 816 C C . ASP A 1 111 ? 30.054 -18.498 -5.929 1.00 44.38 111 ASP A C 1
ATOM 818 O O . ASP A 1 111 ? 30.757 -19.063 -6.764 1.00 44.38 111 ASP A O 1
ATOM 822 N N . ILE A 1 112 ? 30.530 -18.034 -4.767 1.00 51.84 112 ILE A N 1
ATOM 823 C CA . ILE A 1 112 ? 31.859 -18.364 -4.224 1.00 51.84 112 ILE A CA 1
ATOM 824 C C . ILE A 1 112 ? 31.996 -19.896 -4.217 1.00 51.84 112 ILE A C 1
ATOM 826 O O . ILE A 1 112 ? 31.635 -20.595 -3.272 1.00 51.84 112 ILE A O 1
ATOM 830 N N . GLY A 1 113 ? 32.401 -20.439 -5.353 1.00 53.94 113 GLY A N 1
ATOM 831 C CA . GLY A 1 113 ? 32.623 -21.839 -5.606 1.00 53.94 113 GLY A CA 1
ATOM 832 C C . GLY A 1 113 ? 34.069 -22.134 -5.273 1.00 53.94 113 GLY A C 1
ATOM 833 O O . GLY A 1 113 ? 34.904 -21.236 -5.180 1.00 53.94 113 GLY A O 1
ATOM 834 N N . LYS A 1 114 ? 34.377 -23.419 -5.113 1.00 48.66 114 LYS A N 1
ATOM 835 C CA . LYS A 1 114 ? 35.695 -23.963 -4.737 1.00 48.66 114 LYS A CA 1
ATOM 836 C C . LYS A 1 114 ? 36.917 -23.350 -5.456 1.00 48.66 114 LYS A C 1
ATOM 838 O O . LYS A 1 114 ? 38.029 -23.526 -4.967 1.00 48.66 114 LYS A O 1
ATOM 843 N N . SER A 1 115 ? 36.731 -22.647 -6.574 1.00 51.91 115 SER A N 1
ATOM 844 C CA . SER A 1 115 ? 37.759 -21.876 -7.280 1.00 51.91 115 SER A CA 1
ATOM 845 C C . SER A 1 115 ? 38.387 -20.743 -6.458 1.00 51.91 115 SER A C 1
ATOM 847 O O . SER A 1 115 ? 39.522 -20.382 -6.743 1.00 51.91 115 SER A O 1
ATOM 849 N N . GLU A 1 116 ? 37.723 -20.204 -5.425 1.00 53.50 116 GLU A N 1
ATOM 850 C CA . GLU A 1 116 ? 38.353 -19.212 -4.528 1.00 53.50 116 GLU A CA 1
ATOM 851 C C . 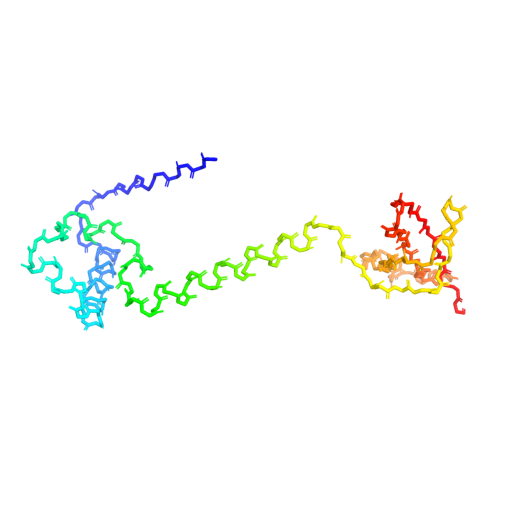GLU A 1 116 ? 39.264 -19.849 -3.458 1.00 53.50 116 GLU A C 1
ATOM 853 O O . GLU A 1 116 ? 40.089 -19.166 -2.859 1.00 53.50 116 GLU A O 1
ATOM 858 N N . THR A 1 117 ? 39.163 -21.164 -3.215 1.00 55.22 117 THR A N 1
ATOM 859 C CA . THR A 1 117 ? 39.962 -21.865 -2.186 1.00 55.22 117 THR A CA 1
ATOM 860 C C . THR A 1 117 ? 41.273 -22.439 -2.733 1.00 55.22 117 THR A C 1
ATOM 862 O O . THR A 1 117 ? 42.216 -22.657 -1.974 1.00 55.22 117 THR A O 1
ATOM 865 N N . TRP A 1 118 ? 41.373 -22.658 -4.046 1.00 50.06 118 TRP A N 1
ATOM 866 C CA . TRP A 1 118 ? 42.591 -23.150 -4.690 1.00 50.06 118 TRP A CA 1
ATOM 867 C C . TRP A 1 118 ? 42.857 -22.319 -5.943 1.00 50.06 118 TRP A C 1
ATOM 869 O O . TRP A 1 118 ? 42.152 -22.453 -6.937 1.00 50.06 118 TRP A O 1
ATOM 879 N N . GLY A 1 119 ? 43.838 -21.415 -5.864 1.00 49.47 119 GLY A N 1
ATOM 880 C CA . GLY A 1 119 ? 44.145 -20.448 -6.917 1.00 49.47 119 GLY A CA 1
ATOM 881 C C . GLY A 1 119 ? 44.483 -21.103 -8.257 1.00 49.47 119 GLY A C 1
ATOM 882 O O . GLY A 1 119 ? 45.634 -21.459 -8.502 1.00 49.47 119 GLY A O 1
ATOM 883 N N . SER A 1 120 ? 43.485 -21.220 -9.134 1.00 42.47 120 SER A N 1
ATOM 884 C CA . SER A 1 120 ? 43.680 -21.435 -10.568 1.00 42.47 120 SER A CA 1
ATOM 885 C C . SER A 1 120 ? 43.826 -20.079 -11.262 1.00 42.47 120 SER A C 1
ATOM 887 O O . SER A 1 120 ? 43.121 -19.124 -10.937 1.00 42.47 120 SER A O 1
ATOM 889 N N . LYS A 1 121 ? 44.763 -19.974 -12.212 1.00 50.91 121 LYS A N 1
ATOM 890 C CA . LYS A 1 121 ? 45.100 -18.744 -12.957 1.00 50.91 121 LYS A CA 1
ATOM 891 C C . LYS A 1 121 ? 44.135 -18.442 -14.116 1.00 50.91 121 LYS A C 1
ATOM 893 O O . LYS A 1 121 ? 44.557 -17.957 -15.161 1.00 50.91 121 LYS A O 1
ATOM 898 N N . GLU A 1 122 ? 42.850 -18.706 -13.948 1.00 52.81 122 GLU A N 1
ATOM 899 C CA . GLU A 1 122 ? 41.817 -18.319 -14.909 1.00 52.81 122 GLU A CA 1
ATOM 900 C C . GLU A 1 122 ? 40.877 -17.332 -14.220 1.00 52.81 122 GLU A C 1
ATOM 902 O O . GLU A 1 122 ? 40.025 -17.701 -13.416 1.00 52.81 122 GLU A O 1
ATOM 907 N N . GLY A 1 123 ? 41.132 -16.039 -14.450 1.00 50.03 123 GLY A N 1
ATOM 908 C CA . GLY A 1 123 ? 40.370 -14.951 -13.845 1.00 50.03 123 GLY A CA 1
ATOM 909 C C . GLY A 1 123 ? 38.876 -15.134 -14.096 1.00 50.03 123 GLY A C 1
ATOM 910 O O . GLY A 1 123 ? 38.472 -15.520 -15.195 1.00 50.03 123 GLY A O 1
ATOM 911 N N . ALA A 1 124 ? 38.062 -14.882 -13.069 1.00 54.09 124 ALA A N 1
ATOM 912 C CA . ALA A 1 124 ? 36.610 -14.936 -13.165 1.00 54.09 124 ALA A CA 1
ATOM 913 C C . ALA A 1 124 ? 36.151 -14.088 -14.362 1.00 54.09 124 ALA A C 1
ATOM 915 O O . ALA A 1 124 ? 36.186 -12.860 -14.323 1.00 54.09 124 ALA A O 1
ATOM 916 N N . THR A 1 125 ? 35.790 -14.746 -15.464 1.00 57.31 125 THR A N 1
ATOM 917 C CA . THR A 1 125 ? 35.376 -14.052 -16.682 1.00 57.31 125 THR A CA 1
ATOM 918 C C . THR A 1 125 ? 33.982 -13.502 -16.427 1.00 57.31 125 THR A C 1
ATOM 920 O O . THR A 1 125 ? 33.001 -14.245 -16.441 1.00 57.31 125 THR A O 1
ATOM 923 N N . THR A 1 126 ? 33.891 -12.207 -16.132 1.00 65.56 126 THR A N 1
ATOM 924 C CA . THR A 1 126 ? 32.610 -11.520 -15.973 1.00 65.56 126 THR A CA 1
ATOM 925 C C . THR A 1 126 ? 31.952 -11.459 -17.347 1.00 65.56 126 THR A C 1
ATOM 927 O O . THR A 1 126 ? 32.322 -10.648 -18.191 1.00 65.56 126 THR A O 1
ATOM 930 N N . SER A 1 127 ? 31.005 -12.350 -17.626 1.00 77.19 127 SER A N 1
ATOM 931 C CA . SER A 1 127 ? 30.252 -12.290 -18.873 1.00 77.19 127 SER A CA 1
ATOM 932 C C . SER A 1 127 ? 29.004 -11.428 -18.703 1.00 77.19 127 SER A C 1
ATOM 934 O O . SER A 1 127 ? 28.392 -11.361 -17.636 1.00 77.19 127 SER A O 1
ATOM 936 N N . ARG A 1 128 ? 28.619 -10.714 -19.759 1.00 86.50 128 ARG A N 1
ATOM 937 C CA . ARG A 1 128 ? 27.369 -9.957 -19.836 1.00 86.50 128 ARG A CA 1
ATOM 938 C C . ARG A 1 128 ? 26.415 -10.675 -20.761 1.00 86.50 128 ARG A C 1
ATOM 940 O O . ARG A 1 128 ? 26.737 -10.980 -21.903 1.00 86.50 128 ARG A O 1
ATOM 947 N N . VAL A 1 129 ? 25.206 -10.891 -20.285 1.00 88.31 129 VAL A N 1
ATOM 948 C CA . VAL A 1 129 ? 24.095 -11.362 -21.095 1.00 88.31 129 VAL A CA 1
ATOM 949 C C . VAL A 1 129 ? 23.361 -10.138 -21.619 1.00 88.31 129 VAL A C 1
ATOM 951 O O . VAL A 1 129 ? 22.696 -9.444 -20.856 1.00 88.31 129 VAL A O 1
ATOM 954 N N . VAL A 1 130 ? 23.445 -9.893 -22.918 1.00 90.06 130 VAL A N 1
ATOM 955 C CA . VAL A 1 130 ? 22.763 -8.796 -23.607 1.00 90.06 130 VAL A CA 1
ATOM 956 C C . VAL A 1 130 ? 21.461 -9.312 -24.217 1.00 90.06 130 VAL A C 1
ATOM 958 O O . VAL A 1 130 ? 21.450 -10.363 -24.855 1.00 90.06 130 VAL A O 1
ATOM 961 N N . THR A 1 131 ? 20.361 -8.578 -24.051 1.00 90.88 131 THR A N 1
ATOM 962 C CA . THR A 1 131 ? 19.070 -8.851 -24.696 1.00 90.88 131 THR A CA 1
ATOM 963 C C . THR A 1 131 ? 18.609 -7.624 -25.482 1.00 90.88 131 THR A C 1
ATOM 965 O O . THR A 1 131 ? 18.602 -6.501 -24.987 1.00 90.88 131 THR A O 1
ATOM 968 N N . CYS A 1 132 ? 18.221 -7.821 -26.740 1.00 91.50 132 CYS A N 1
ATOM 969 C CA . CYS A 1 132 ? 17.663 -6.771 -27.583 1.00 91.50 132 CYS A CA 1
ATOM 970 C C . CYS A 1 132 ? 16.200 -6.513 -27.214 1.00 91.50 132 CYS A C 1
ATOM 972 O O . CYS A 1 132 ? 15.376 -7.425 -27.275 1.00 91.50 132 CYS A O 1
ATOM 974 N N . LEU A 1 133 ? 15.858 -5.257 -26.929 1.00 88.88 133 LEU A N 1
ATOM 975 C CA . LEU A 1 133 ? 14.502 -4.846 -26.556 1.00 88.88 133 LEU A CA 1
ATOM 976 C C . LEU A 1 133 ? 13.547 -4.796 -27.757 1.00 88.88 133 LEU A C 1
ATOM 978 O O . LEU A 1 133 ? 12.341 -4.919 -27.587 1.00 88.88 133 LEU A O 1
ATOM 982 N N . GLY A 1 134 ? 14.078 -4.651 -28.977 1.00 87.38 134 GLY A N 1
ATOM 983 C CA . GLY A 1 134 ? 13.268 -4.580 -30.197 1.00 87.38 134 GLY A CA 1
ATOM 984 C C . GLY A 1 134 ? 12.824 -5.937 -30.753 1.00 87.38 134 GLY A C 1
ATOM 985 O O . GLY A 1 134 ? 11.749 -6.034 -31.333 1.00 87.38 134 GLY A O 1
ATOM 986 N N . CYS A 1 135 ? 13.639 -6.990 -30.610 1.00 89.56 135 CYS A N 1
ATOM 987 C CA . CYS A 1 135 ? 13.336 -8.311 -31.187 1.00 89.56 135 CYS A CA 1
ATOM 988 C C . CYS A 1 135 ? 13.514 -9.499 -30.228 1.00 89.56 135 CYS A C 1
ATOM 990 O O . CYS A 1 135 ? 13.358 -10.646 -30.650 1.00 89.56 135 CYS A O 1
ATOM 992 N N . GLY A 1 136 ? 13.889 -9.251 -28.968 1.00 87.06 136 GLY A N 1
ATOM 993 C CA . GLY A 1 136 ? 14.083 -10.282 -27.944 1.00 87.06 136 GLY A CA 1
ATOM 994 C C . GLY A 1 136 ? 15.322 -11.166 -28.128 1.00 87.06 136 GLY A C 1
ATOM 995 O O . GLY A 1 136 ? 15.493 -12.131 -27.389 1.00 87.06 136 GLY A O 1
ATOM 996 N N . ASN A 1 137 ? 16.190 -10.881 -29.108 1.00 90.31 137 ASN A N 1
ATOM 997 C CA . ASN A 1 137 ? 17.411 -11.662 -29.318 1.00 90.31 137 ASN A CA 1
ATOM 998 C C . ASN A 1 137 ? 18.356 -11.528 -28.115 1.00 90.31 137 ASN A C 1
ATOM 1000 O O . ASN A 1 137 ? 18.621 -10.407 -27.691 1.00 90.31 137 ASN A O 1
ATOM 1004 N N . ARG A 1 138 ? 18.901 -12.639 -27.610 1.00 89.56 138 ARG A N 1
ATOM 1005 C CA . ARG A 1 138 ? 19.768 -12.682 -26.421 1.00 89.56 138 ARG A CA 1
ATOM 1006 C C . ARG A 1 138 ? 21.117 -13.315 -26.760 1.00 89.56 138 ARG A C 1
ATOM 1008 O O . ARG A 1 138 ? 21.142 -14.353 -27.416 1.00 89.56 138 ARG A O 1
ATOM 1015 N N . TRP A 1 139 ? 22.221 -12.706 -26.335 1.00 90.12 139 TRP A N 1
ATOM 1016 C CA . TRP A 1 139 ? 23.582 -13.209 -26.557 1.00 90.12 139 TRP A CA 1
ATOM 1017 C C . TRP A 1 139 ? 24.518 -12.841 -25.402 1.00 90.12 139 TRP A C 1
ATOM 1019 O O . TRP A 1 139 ? 24.233 -11.935 -24.627 1.00 90.12 139 TRP A O 1
ATOM 1029 N N . GLU A 1 140 ? 25.629 -13.558 -25.274 1.00 87.62 140 GLU A N 1
ATOM 1030 C CA . GLU A 1 140 ? 26.627 -13.348 -24.223 1.00 87.62 140 GLU A CA 1
ATOM 1031 C C . GLU A 1 140 ? 27.858 -12.633 -24.796 1.00 87.62 140 GLU A C 1
ATOM 1033 O O . GLU A 1 140 ? 28.299 -12.938 -25.906 1.00 87.62 140 GLU A O 1
ATOM 1038 N N . VAL A 1 141 ? 28.395 -11.660 -24.062 1.00 86.06 141 VAL A N 1
ATOM 1039 C CA . VAL A 1 141 ? 29.642 -10.956 -24.382 1.00 86.06 141 VAL A CA 1
ATOM 1040 C C . VAL A 1 141 ? 30.600 -11.096 -23.200 1.00 86.06 141 VAL A C 1
ATOM 1042 O O . VAL A 1 141 ? 30.235 -10.809 -22.061 1.00 86.06 141 VAL A O 1
ATOM 1045 N N . GLY A 1 142 ? 31.814 -11.588 -23.447 1.00 78.62 142 GLY A N 1
ATOM 1046 C CA . GLY A 1 142 ? 32.851 -11.666 -22.416 1.00 78.62 142 GLY A CA 1
ATOM 1047 C C . GLY A 1 142 ? 33.444 -10.285 -22.156 1.00 78.62 142 GLY A C 1
ATOM 1048 O O . GLY A 1 142 ? 33.835 -9.611 -23.110 1.00 78.62 142 GLY A O 1
ATOM 1049 N N . LEU A 1 143 ? 33.509 -9.860 -20.892 1.00 66.88 143 LEU A N 1
ATOM 1050 C CA . LEU A 1 143 ? 34.357 -8.738 -20.499 1.00 66.88 143 LEU A CA 1
ATOM 1051 C C . LEU A 1 143 ? 35.756 -9.297 -20.256 1.00 66.88 143 LEU A C 1
ATOM 1053 O O . LEU A 1 143 ? 35.997 -9.985 -19.265 1.00 66.88 143 LEU A O 1
ATOM 1057 N N . PHE A 1 144 ? 36.649 -9.044 -21.204 1.00 58.44 144 PHE A N 1
ATOM 1058 C CA . PHE A 1 144 ? 38.081 -9.197 -20.999 1.00 58.44 144 PHE A CA 1
ATOM 1059 C C . PHE A 1 144 ? 38.614 -7.793 -20.695 1.00 58.44 144 PHE A C 1
ATOM 1061 O O . PHE A 1 144 ? 38.522 -6.925 -21.564 1.00 58.44 144 PHE A O 1
ATOM 1068 N N . GLU A 1 145 ? 39.069 -7.556 -19.462 1.00 47.78 145 GLU A N 1
ATOM 1069 C CA . GLU A 1 145 ? 39.962 -6.427 -19.148 1.00 47.78 145 GLU A CA 1
ATOM 1070 C C . GLU A 1 145 ? 41.410 -6.807 -19.468 1.00 47.78 145 GLU A C 1
ATOM 1072 O O . GLU A 1 145 ? 41.798 -7.961 -19.161 1.00 47.78 145 GLU A O 1
#

Secondary structure (DSSP, 8-state):
------------S--HHHHHHHHHHHHHHHH-HHHHHHHHTTSS-HHHHHH--TTTTS-HHHHHHHHHHHHHHHHHHHHHHTT--SEEESS---TTT----EEEEEE----S-GGGTTT-S-----EEEEEETTT--EEEEE---

Foldseek 3Di:
DDPPPPPPPDPPDCDPVVVVLVVLLVVLCVQEVPVVVCVVVVVAPPVNSSVDDSLRSHYPVSVVVVVVVVVVVVVVVVVVVVPQPFQFFQPDADPPPRGSGKGKDWPQPPDPDCCVVDPDPDPRFGKIWIAHPVPRDIDIDTDDD

Sequence (145 aa):
MSQQGRGLGWTGSAGPDYKGAARLLVASLKRNADLRGRVLSGAVRPAALVSMDSRQLATTQQQEEFAQLEDKAMQRVTVLGSGASGTLTTEYACKKCGGNSCNYLESGRRDIGKSETWGSKEGATTSRVVTCLGCGNRWEVGLFE

pLDDT: mean 78.32, std 17.85, range [37.75, 94.88]

Radius of gyration: 27.75 Å; chains: 1; bounding box: 71×32×65 Å